Protein AF-A0A723X3F8-F1 (afdb_monomer_lite)

Organism: Salmonella enterica (NCBI:txid28901)

Secondary structure (DSSP, 8-state):
-EEEEE-IIIIIHHHHHHHHHTT---EEEEEEEE-S-HHHHHHHHHHHHHHTSEE-

Radius of gyration: 9.91 Å; chains: 1; bounding box: 18×17×26 Å

Sequence (56 aa):
LVMAGISTTGVVLSSVAWASDADYDVRLVQDCCYDPDRDAHEALLRSGFGGRVQVV

Structure (mmCIF, N/CA/C/O backbone):
data_AF-A0A723X3F8-F1
#
_entry.id   AF-A0A723X3F8-F1
#
loop_
_atom_site.group_PDB
_atom_site.id
_atom_site.type_symbol
_atom_site.label_atom_id
_atom_site.label_alt_id
_atom_site.label_comp_id
_atom_site.label_asym_id
_atom_site.label_entity_id
_atom_site.label_seq_id
_atom_site.pdbx_PDB_ins_code
_atom_site.Cartn_x
_atom_site.Cartn_y
_atom_site.Cartn_z
_atom_site.occupancy
_atom_site.B_iso_or_equiv
_atom_site.auth_seq_id
_atom_site.auth_comp_id
_atom_site.auth_asym_id
_atom_site.auth_atom_id
_atom_site.pdbx_PDB_model_num
ATOM 1 N N . LEU A 1 1 ? -6.421 7.154 5.586 1.00 92.25 1 LEU A N 1
ATOM 2 C CA . LEU A 1 1 ? -5.675 7.836 4.510 1.00 92.25 1 LEU A CA 1
ATOM 3 C C . LEU A 1 1 ? -5.688 6.946 3.275 1.00 92.25 1 LEU A C 1
ATOM 5 O O . LEU A 1 1 ? -5.324 5.785 3.390 1.00 92.25 1 LEU A O 1
ATOM 9 N N . VAL A 1 2 ? -6.130 7.458 2.127 1.00 93.31 2 VAL A N 1
ATOM 10 C CA . VAL A 1 2 ? -6.039 6.732 0.850 1.00 93.31 2 VAL A CA 1
ATOM 11 C C . VAL A 1 2 ? -4.833 7.261 0.088 1.00 93.31 2 VAL A C 1
ATOM 13 O O . VAL A 1 2 ? -4.661 8.477 0.011 1.00 93.31 2 VAL A O 1
ATOM 16 N N . MET A 1 3 ? -4.003 6.369 -0.447 1.00 91.94 3 MET A N 1
ATOM 17 C CA . MET A 1 3 ? -2.795 6.736 -1.182 1.00 91.94 3 MET A CA 1
ATOM 18 C C . MET A 1 3 ? -2.705 6.041 -2.537 1.00 91.94 3 MET A C 1
ATOM 20 O O . MET A 1 3 ? -3.206 4.934 -2.733 1.00 91.94 3 MET A O 1
ATOM 24 N N . ALA A 1 4 ? -2.042 6.730 -3.458 1.00 92.25 4 ALA A N 1
ATOM 25 C CA . ALA A 1 4 ? -1.680 6.279 -4.791 1.00 92.25 4 ALA A CA 1
ATOM 26 C C . ALA A 1 4 ? -0.450 7.078 -5.239 1.00 92.25 4 ALA A C 1
ATOM 28 O O . ALA A 1 4 ? -0.249 8.207 -4.777 1.00 92.25 4 ALA A O 1
ATOM 29 N N . GLY A 1 5 ? 0.379 6.526 -6.123 1.00 90.25 5 GLY A N 1
ATOM 30 C CA . GLY A 1 5 ? 1.572 7.242 -6.560 1.00 90.25 5 GLY A CA 1
ATOM 31 C C . GLY A 1 5 ? 2.538 6.442 -7.421 1.00 90.25 5 GLY A C 1
ATOM 32 O O . GLY A 1 5 ? 2.352 5.268 -7.719 1.00 90.25 5 GLY A O 1
ATOM 33 N N . ILE A 1 6 ? 3.607 7.112 -7.830 1.00 88.00 6 ILE A N 1
ATOM 34 C CA . ILE A 1 6 ? 4.625 6.566 -8.727 1.00 88.00 6 ILE A CA 1
ATOM 35 C C . ILE A 1 6 ? 5.866 6.229 -7.894 1.00 88.00 6 ILE A C 1
ATOM 37 O O . ILE A 1 6 ? 6.232 6.981 -6.993 1.00 88.00 6 ILE A O 1
ATOM 41 N N . SER A 1 7 ? 6.516 5.114 -8.224 1.00 88.75 7 SER A N 1
ATOM 42 C CA . SER A 1 7 ? 7.545 4.437 -7.431 1.00 88.75 7 SER A CA 1
ATOM 43 C C . SER A 1 7 ? 6.972 3.843 -6.140 1.00 88.75 7 SER A C 1
ATOM 45 O O . SER A 1 7 ? 7.069 4.413 -5.051 1.00 88.75 7 SER A O 1
ATOM 47 N N . THR A 1 8 ? 6.365 2.662 -6.285 1.00 86.25 8 THR A N 1
ATOM 48 C CA . THR A 1 8 ? 5.776 1.876 -5.188 1.00 86.25 8 THR A CA 1
ATOM 49 C C . THR A 1 8 ? 6.826 1.475 -4.152 1.00 86.25 8 THR A C 1
ATOM 51 O O . THR A 1 8 ? 6.576 1.551 -2.953 1.00 86.25 8 THR A O 1
ATOM 54 N N . THR A 1 9 ? 8.019 1.108 -4.619 1.00 88.19 9 THR A N 1
ATOM 55 C CA . THR A 1 9 ? 9.201 0.771 -3.811 1.00 88.19 9 THR A CA 1
ATOM 56 C C . THR A 1 9 ? 9.886 1.997 -3.203 1.00 88.19 9 THR A C 1
ATOM 58 O O . THR A 1 9 ? 10.650 1.860 -2.252 1.00 88.19 9 THR A O 1
ATOM 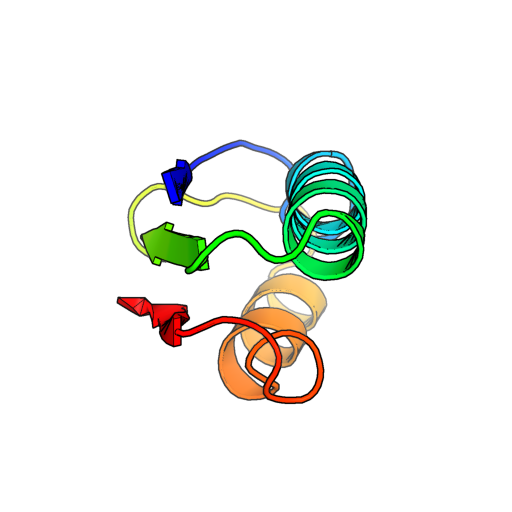61 N N . GLY A 1 10 ? 9.625 3.191 -3.739 1.00 90.00 10 GLY A N 1
ATOM 62 C CA . GLY A 1 10 ? 10.259 4.437 -3.324 1.00 90.00 10 GLY A CA 1
ATOM 63 C C . GLY A 1 10 ? 9.332 5.309 -2.486 1.00 90.00 10 GLY A C 1
ATOM 64 O O . GLY A 1 10 ? 9.118 5.062 -1.300 1.00 90.00 10 GLY A O 1
ATOM 65 N N . VAL A 1 11 ? 8.806 6.370 -3.103 1.00 89.69 11 VAL A N 1
ATOM 66 C CA . VAL A 1 11 ? 8.061 7.433 -2.403 1.00 89.69 11 VAL A CA 1
ATOM 67 C C . VAL A 1 11 ? 6.769 6.910 -1.777 1.00 89.69 11 VAL A C 1
ATOM 69 O O . VAL A 1 11 ? 6.386 7.348 -0.693 1.00 89.69 11 VAL A O 1
ATOM 72 N N . VAL A 1 12 ? 6.102 5.958 -2.429 1.00 91.88 12 VAL A N 1
ATOM 73 C CA . VAL A 1 12 ? 4.890 5.345 -1.874 1.00 91.88 12 VAL A CA 1
ATOM 74 C C . VAL A 1 12 ? 5.236 4.555 -0.614 1.00 91.88 12 VAL A C 1
ATOM 76 O O . VAL A 1 12 ? 4.590 4.757 0.409 1.00 91.88 12 VAL A O 1
ATOM 79 N N . LEU A 1 13 ? 6.287 3.727 -0.647 1.00 91.44 13 LEU A N 1
ATOM 80 C CA . LEU A 1 13 ? 6.751 2.963 0.513 1.00 91.44 13 LEU A CA 1
ATOM 81 C C . LEU A 1 13 ? 7.129 3.873 1.688 1.00 91.44 13 LEU A C 1
ATOM 83 O O . LEU A 1 13 ? 6.706 3.616 2.814 1.00 91.44 13 LEU A O 1
ATOM 87 N N . SER A 1 14 ? 7.891 4.944 1.450 1.00 92.94 14 SER A N 1
ATOM 88 C CA . SER A 1 14 ? 8.303 5.855 2.527 1.00 92.94 14 SER A CA 1
ATOM 89 C C . SER A 1 14 ? 7.124 6.626 3.128 1.00 92.94 14 SER A C 1
ATOM 91 O O . SER A 1 14 ? 7.042 6.773 4.348 1.00 92.94 14 SER A O 1
ATOM 93 N N . SER A 1 15 ? 6.175 7.056 2.292 1.00 93.75 15 SER A N 1
ATOM 94 C CA . SER A 1 15 ? 4.957 7.743 2.741 1.00 93.75 15 SER A CA 1
ATOM 95 C C . SER A 1 15 ? 4.035 6.803 3.520 1.00 93.75 15 SER A C 1
ATOM 97 O O . SER A 1 15 ? 3.475 7.193 4.543 1.00 93.75 15 SER A O 1
ATOM 99 N N . VAL A 1 16 ? 3.913 5.549 3.071 1.00 92.44 16 VAL A N 1
ATOM 100 C CA . VAL A 1 16 ? 3.201 4.472 3.774 1.00 92.44 16 VAL A CA 1
ATOM 101 C C . VAL A 1 16 ? 3.820 4.207 5.136 1.00 92.44 16 VAL A C 1
ATOM 103 O O . VAL A 1 16 ? 3.087 4.150 6.119 1.00 92.44 16 VAL A O 1
ATOM 106 N N . ALA A 1 17 ? 5.144 4.066 5.206 1.00 91.88 17 ALA A N 1
ATOM 107 C CA . ALA A 1 17 ? 5.838 3.806 6.461 1.00 91.88 17 ALA A CA 1
ATOM 108 C C . ALA A 1 17 ? 5.585 4.934 7.466 1.00 91.88 17 ALA A C 1
ATOM 110 O O . ALA A 1 17 ? 5.142 4.670 8.578 1.00 91.88 17 ALA A O 1
ATOM 111 N N . TRP A 1 18 ? 5.750 6.188 7.037 1.00 95.00 18 TRP A N 1
ATOM 112 C CA . TRP A 1 18 ? 5.473 7.340 7.890 1.00 95.00 18 TRP A CA 1
ATOM 113 C C . TRP A 1 18 ? 4.009 7.399 8.350 1.00 95.00 18 TRP A C 1
ATOM 115 O O . TRP A 1 18 ? 3.742 7.629 9.526 1.00 95.00 18 TRP A O 1
ATOM 125 N N . ALA A 1 19 ? 3.050 7.168 7.447 1.00 94.31 19 ALA A N 1
ATOM 126 C CA . ALA A 1 19 ? 1.630 7.190 7.795 1.00 94.31 19 ALA A CA 1
ATOM 127 C C . ALA A 1 19 ? 1.249 6.041 8.743 1.00 94.31 19 ALA A C 1
ATOM 129 O O . ALA A 1 19 ? 0.440 6.235 9.647 1.00 94.31 19 ALA A O 1
ATOM 130 N N . SER A 1 20 ? 1.855 4.866 8.567 1.00 91.81 20 SER A N 1
ATOM 131 C CA . SER A 1 20 ? 1.688 3.737 9.480 1.00 91.81 20 SER A CA 1
ATOM 132 C C . SER A 1 20 ? 2.266 4.036 10.862 1.00 91.81 20 SER A C 1
ATOM 134 O O . SER A 1 20 ? 1.627 3.701 11.852 1.00 91.81 20 SER A O 1
ATOM 136 N N . ASP A 1 21 ? 3.447 4.654 10.940 1.00 93.38 21 ASP A N 1
ATOM 137 C CA . ASP A 1 21 ? 4.087 5.013 12.213 1.00 93.38 21 ASP A CA 1
ATOM 138 C C . ASP A 1 21 ? 3.321 6.130 12.949 1.00 93.38 21 ASP A C 1
ATOM 140 O O . ASP A 1 21 ? 3.432 6.268 14.164 1.00 93.38 21 ASP A O 1
ATOM 144 N N . ALA A 1 22 ? 2.529 6.922 12.220 1.00 95.69 22 ALA A N 1
ATOM 145 C CA . ALA A 1 22 ? 1.641 7.950 12.758 1.00 95.69 22 ALA A CA 1
ATOM 146 C C . ALA A 1 22 ? 0.207 7.446 13.046 1.00 95.69 22 ALA A C 1
ATOM 148 O O . ALA A 1 22 ? -0.698 8.265 13.210 1.00 95.69 22 ALA A O 1
ATOM 149 N N . ASP A 1 23 ? -0.007 6.125 13.093 1.00 93.62 23 ASP A N 1
ATOM 150 C CA . ASP A 1 23 ? -1.288 5.466 13.405 1.00 93.62 23 ASP A CA 1
ATOM 151 C C . ASP A 1 23 ? -2.455 5.800 12.446 1.00 93.62 23 ASP A C 1
ATOM 153 O O . ASP A 1 23 ? -3.633 5.725 12.813 1.00 93.62 23 ASP A O 1
ATOM 157 N N . TYR A 1 24 ? -2.175 6.148 11.185 1.00 94.38 24 TYR A N 1
ATOM 158 C CA . TYR A 1 24 ? -3.238 6.284 10.185 1.00 94.38 24 TYR A CA 1
ATOM 159 C C . TYR A 1 24 ? -3.743 4.913 9.708 1.00 94.38 24 TYR A C 1
ATOM 161 O O . TYR A 1 24 ? -2.957 4.027 9.388 1.00 94.38 24 TYR A O 1
ATOM 169 N N . ASP A 1 25 ? -5.062 4.773 9.519 1.00 92.56 25 ASP A N 1
ATOM 170 C CA . ASP A 1 25 ? -5.639 3.675 8.721 1.00 92.56 25 ASP A CA 1
ATOM 171 C C . ASP A 1 25 ? -5.308 3.905 7.237 1.00 92.56 25 ASP A C 1
ATOM 173 O O . ASP A 1 25 ? -5.953 4.725 6.570 1.00 92.56 25 ASP A O 1
ATOM 177 N N . VAL A 1 26 ? -4.251 3.268 6.729 1.00 93.69 26 VAL A N 1
ATOM 178 C CA . VAL A 1 26 ? -3.758 3.460 5.358 1.00 93.69 26 VAL A CA 1
ATOM 179 C C . VAL A 1 26 ? -4.393 2.450 4.404 1.00 93.69 26 VAL A C 1
ATOM 181 O O . VAL A 1 26 ? -4.307 1.238 4.605 1.00 93.69 26 VAL A O 1
ATOM 184 N N . ARG A 1 27 ? -4.953 2.959 3.301 1.00 94.62 27 ARG A N 1
ATOM 185 C CA . ARG A 1 27 ? -5.399 2.161 2.154 1.00 94.62 27 ARG A CA 1
ATOM 186 C C . ARG A 1 27 ? -4.638 2.567 0.903 1.00 94.62 27 ARG A C 1
ATOM 188 O O . ARG A 1 27 ? -4.625 3.749 0.557 1.00 94.62 27 ARG A O 1
ATOM 195 N N . LEU A 1 28 ? -4.010 1.609 0.233 1.00 92.88 28 LEU A N 1
ATOM 196 C CA . LEU A 1 28 ? -3.238 1.855 -0.983 1.00 92.88 28 LEU A CA 1
ATOM 197 C C . LEU A 1 28 ? -3.990 1.314 -2.195 1.00 92.88 28 LEU A C 1
ATOM 199 O O . LEU A 1 28 ? -4.271 0.121 -2.242 1.00 92.88 28 L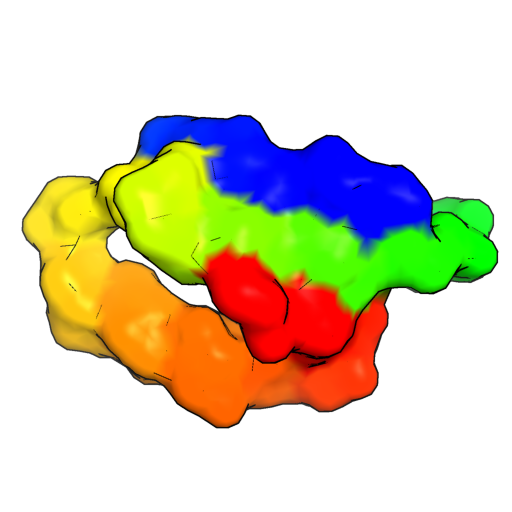EU A O 1
ATOM 203 N N . VAL A 1 29 ? -4.279 2.182 -3.165 1.00 93.62 29 VAL A N 1
ATOM 204 C CA . VAL A 1 29 ? -4.951 1.792 -4.410 1.00 93.62 29 VAL A CA 1
ATOM 205 C C . VAL A 1 29 ? -3.915 1.238 -5.377 1.00 93.62 29 VAL A C 1
ATOM 207 O O . VAL A 1 29 ? -3.114 2.007 -5.921 1.00 93.62 29 VAL A O 1
ATOM 210 N N . GLN A 1 30 ? -3.914 -0.078 -5.599 1.00 89.56 30 GLN A N 1
ATOM 211 C CA . GLN A 1 30 ? -2.872 -0.704 -6.421 1.00 89.56 30 GLN A CA 1
ATOM 212 C C . GLN A 1 30 ? -2.933 -0.227 -7.877 1.00 89.56 30 GLN A C 1
ATOM 214 O O . GLN A 1 30 ? -1.900 0.019 -8.493 1.00 89.56 30 GLN A O 1
ATOM 219 N N . ASP A 1 31 ? -4.144 -0.025 -8.404 1.00 89.69 31 ASP A N 1
ATOM 220 C CA . ASP A 1 31 ? -4.379 0.290 -9.818 1.00 89.69 31 ASP A CA 1
ATOM 221 C C . ASP A 1 31 ? -3.902 1.703 -10.191 1.00 89.69 31 ASP A C 1
ATOM 223 O O . ASP A 1 31 ? -3.790 2.055 -11.364 1.00 89.69 31 ASP A O 1
ATOM 227 N N . CYS A 1 32 ? -3.612 2.529 -9.184 1.00 88.62 32 CYS A N 1
ATOM 228 C CA . CYS A 1 32 ? -3.051 3.868 -9.335 1.00 88.62 32 CYS A CA 1
ATOM 229 C C . CYS A 1 32 ? -1.595 3.947 -8.848 1.00 88.62 32 CYS A C 1
ATOM 231 O O . CYS A 1 32 ? -1.076 5.049 -8.648 1.00 88.62 32 CYS A O 1
ATOM 233 N N . CYS A 1 33 ? -0.941 2.800 -8.641 1.00 89.81 33 CYS A N 1
ATOM 234 C CA . CYS A 1 33 ? 0.463 2.720 -8.272 1.00 89.81 33 CYS A CA 1
ATOM 235 C C . CYS A 1 33 ? 1.317 2.213 -9.436 1.00 89.81 33 CYS A C 1
ATOM 237 O O . CYS A 1 33 ? 0.964 1.256 -10.116 1.00 89.81 33 CYS A O 1
ATOM 239 N N . TYR A 1 34 ? 2.471 2.841 -9.651 1.00 90.62 34 TYR A N 1
ATOM 240 C CA . TYR A 1 34 ? 3.429 2.420 -10.676 1.00 90.62 34 TYR A CA 1
ATOM 241 C C . TYR A 1 34 ? 4.808 2.211 -10.065 1.00 90.62 34 TYR A C 1
ATOM 243 O O . TYR A 1 34 ? 5.200 2.932 -9.148 1.00 90.62 34 TYR A O 1
ATOM 251 N N . ASP A 1 35 ? 5.577 1.270 -10.597 1.00 91.00 35 ASP A N 1
ATOM 252 C CA . ASP A 1 35 ? 7.006 1.140 -10.333 1.00 91.00 35 ASP A CA 1
ATOM 253 C C . ASP A 1 35 ? 7.718 0.636 -11.597 1.00 91.00 35 ASP A C 1
ATOM 255 O O . ASP A 1 35 ? 7.146 -0.195 -12.307 1.00 91.00 35 ASP A O 1
ATOM 259 N N . PRO A 1 36 ? 8.935 1.118 -11.912 1.00 90.19 36 PRO A N 1
ATOM 260 C CA . PRO A 1 36 ? 9.748 0.530 -12.976 1.00 90.19 36 PRO A CA 1
ATOM 261 C C . PRO A 1 36 ? 10.103 -0.944 -12.727 1.00 90.19 36 PRO A C 1
ATOM 263 O O . PRO A 1 36 ? 10.236 -1.691 -13.696 1.00 90.19 36 PRO A O 1
ATOM 266 N N . ASP A 1 37 ? 10.242 -1.374 -11.468 1.00 91.38 37 ASP A N 1
ATOM 267 C CA . ASP A 1 37 ? 10.448 -2.781 -11.122 1.00 91.38 37 ASP A CA 1
ATOM 268 C C . ASP A 1 37 ? 9.106 -3.450 -10.789 1.00 91.38 37 ASP A C 1
ATOM 270 O O . ASP A 1 37 ? 8.551 -3.319 -9.692 1.00 91.38 37 ASP A O 1
ATOM 274 N N . ARG A 1 38 ? 8.570 -4.177 -11.774 1.00 88.94 38 ARG A N 1
ATOM 275 C CA . ARG A 1 38 ? 7.263 -4.838 -11.678 1.00 88.94 38 ARG A CA 1
ATOM 276 C C . ARG A 1 38 ? 7.258 -5.982 -10.661 1.00 88.94 38 ARG A C 1
ATOM 278 O O . ARG A 1 38 ? 6.244 -6.183 -9.992 1.00 88.94 38 ARG A O 1
ATOM 285 N N . ASP A 1 39 ? 8.370 -6.699 -10.517 1.00 92.25 39 ASP A N 1
ATOM 286 C CA . ASP A 1 39 ? 8.465 -7.829 -9.590 1.00 92.25 39 ASP A CA 1
ATOM 287 C C . ASP A 1 39 ? 8.489 -7.326 -8.144 1.00 92.25 39 ASP A C 1
ATOM 289 O O . ASP A 1 39 ? 7.757 -7.838 -7.288 1.00 92.25 39 ASP A O 1
ATOM 293 N N . ALA A 1 40 ? 9.259 -6.265 -7.884 1.00 90.12 40 ALA A N 1
ATOM 294 C CA . ALA A 1 40 ? 9.296 -5.613 -6.580 1.00 90.12 40 ALA A CA 1
ATOM 295 C C . ALA A 1 40 ? 7.950 -4.963 -6.218 1.00 90.12 40 ALA A C 1
ATOM 297 O O . ALA A 1 40 ? 7.484 -5.101 -5.084 1.00 90.12 40 ALA A O 1
ATOM 298 N N . HIS A 1 41 ? 7.296 -4.304 -7.180 1.00 90.62 41 HIS A N 1
ATOM 299 C CA . HIS A 1 41 ? 5.961 -3.727 -7.008 1.00 90.62 41 HIS A CA 1
ATOM 300 C C . HIS A 1 41 ? 4.933 -4.772 -6.575 1.00 90.62 41 HIS A C 1
ATOM 302 O O . HIS A 1 41 ? 4.282 -4.610 -5.541 1.00 90.62 41 HIS A O 1
ATOM 308 N N . GLU A 1 42 ? 4.811 -5.873 -7.321 1.00 91.50 42 GLU A N 1
ATOM 309 C CA . GLU A 1 42 ? 3.838 -6.908 -6.981 1.00 91.50 42 GLU A CA 1
ATOM 310 C C . GLU A 1 42 ? 4.179 -7.611 -5.656 1.00 91.50 42 GLU A C 1
ATOM 312 O O . G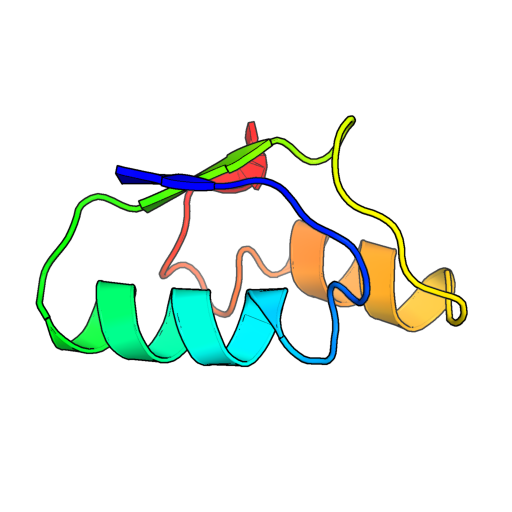LU A 1 42 ? 3.276 -7.958 -4.892 1.00 91.50 42 GLU A O 1
ATOM 317 N N . ALA A 1 43 ? 5.464 -7.827 -5.353 1.00 91.56 43 ALA A N 1
ATOM 318 C CA . ALA A 1 43 ? 5.887 -8.403 -4.077 1.00 91.56 43 ALA A CA 1
ATOM 319 C C . ALA A 1 43 ? 5.498 -7.512 -2.884 1.00 91.56 43 ALA A C 1
ATOM 321 O O . ALA A 1 43 ? 4.955 -8.010 -1.894 1.00 91.56 43 ALA A O 1
ATOM 322 N N . LEU A 1 44 ? 5.714 -6.197 -2.992 1.00 90.25 44 LEU A N 1
ATOM 323 C CA . LEU A 1 44 ? 5.331 -5.224 -1.965 1.00 90.25 44 LEU A CA 1
ATOM 324 C C . LEU A 1 44 ? 3.821 -5.187 -1.748 1.00 90.25 44 LEU A C 1
ATOM 326 O O . LEU A 1 44 ? 3.376 -5.302 -0.603 1.00 90.25 44 LEU A O 1
ATOM 330 N N . LEU A 1 45 ? 3.042 -5.100 -2.828 1.00 90.62 45 LEU A N 1
ATOM 331 C CA . LEU A 1 45 ? 1.581 -5.101 -2.751 1.00 90.62 45 LEU A CA 1
ATOM 332 C C . LEU A 1 45 ? 1.049 -6.394 -2.125 1.00 90.62 45 LEU A C 1
ATOM 334 O O . LEU A 1 45 ? 0.241 -6.336 -1.201 1.00 90.62 45 LEU A O 1
ATOM 338 N N . ARG A 1 46 ? 1.560 -7.562 -2.541 1.00 90.44 46 ARG A N 1
ATOM 339 C CA . ARG A 1 46 ? 1.172 -8.856 -1.950 1.00 90.44 46 ARG A CA 1
ATOM 340 C C . ARG A 1 46 ? 1.513 -8.957 -0.467 1.00 90.44 46 ARG A C 1
ATOM 342 O O . ARG A 1 46 ? 0.764 -9.568 0.287 1.00 90.44 46 ARG A O 1
ATOM 349 N N . SER A 1 47 ? 2.630 -8.369 -0.042 1.00 87.94 47 SER A N 1
ATOM 350 C CA . SER A 1 47 ? 3.026 -8.360 1.370 1.00 87.94 47 SER A CA 1
ATOM 351 C C . SER A 1 47 ? 2.171 -7.429 2.242 1.00 87.94 47 SER A C 1
ATOM 353 O O . SER A 1 47 ? 2.286 -7.472 3.469 1.00 87.94 47 SER A O 1
ATOM 355 N N . GLY A 1 48 ? 1.360 -6.549 1.636 1.00 85.69 48 GLY A N 1
ATOM 356 C CA . GLY A 1 48 ? 0.603 -5.519 2.352 1.00 85.69 48 GLY A CA 1
ATOM 357 C C . GLY A 1 48 ? 1.501 -4.606 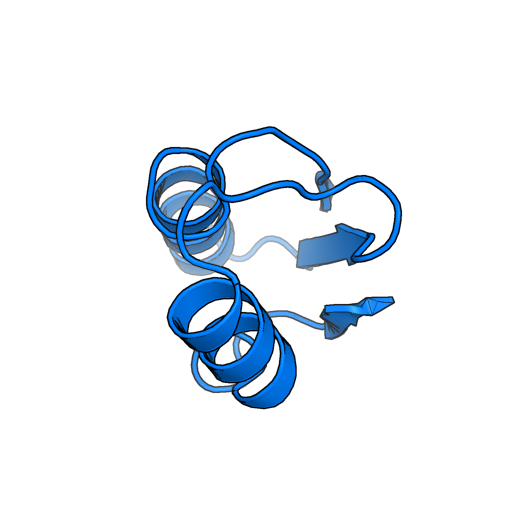3.189 1.00 85.69 48 GLY A C 1
ATOM 358 O O . GLY A 1 48 ? 1.114 -4.194 4.282 1.00 85.69 48 GLY A O 1
ATOM 359 N N . PHE A 1 49 ? 2.736 -4.369 2.729 1.00 84.62 49 PHE A N 1
ATOM 360 C CA . PHE A 1 49 ? 3.762 -3.628 3.472 1.00 84.62 49 PHE A CA 1
ATOM 361 C C . PHE A 1 49 ? 4.019 -4.211 4.875 1.00 84.62 49 PHE A C 1
ATOM 363 O O . PHE A 1 49 ? 4.143 -3.487 5.863 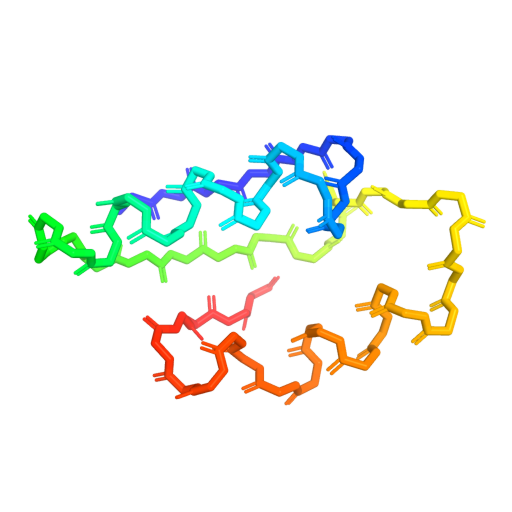1.00 84.62 49 PHE A O 1
ATOM 370 N N . GLY A 1 50 ? 4.061 -5.546 4.972 1.00 83.81 50 GLY A N 1
ATOM 371 C CA . GLY A 1 50 ? 4.196 -6.260 6.245 1.00 83.81 50 GLY A CA 1
ATOM 372 C C . GLY A 1 50 ? 2.904 -6.288 7.067 1.00 83.81 50 GLY A C 1
ATOM 373 O O . GLY A 1 50 ? 2.966 -6.282 8.293 1.00 83.81 50 GLY A O 1
ATOM 374 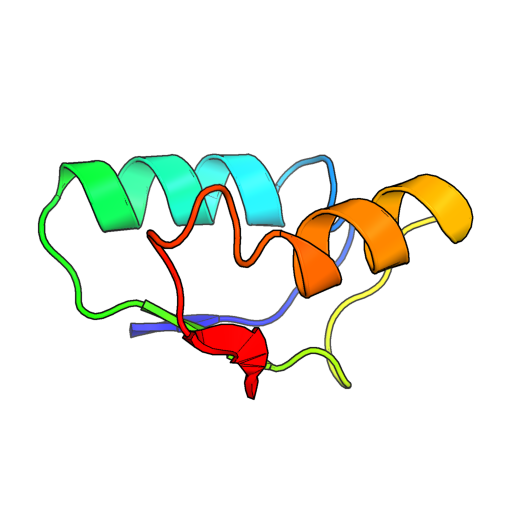N N . GLY A 1 51 ? 1.745 -6.273 6.400 1.00 84.19 51 GLY A N 1
ATOM 375 C CA . GLY A 1 51 ? 0.416 -6.270 7.027 1.00 84.19 51 GLY A CA 1
ATOM 376 C C . GLY A 1 51 ? -0.015 -4.929 7.630 1.00 84.19 51 GLY A C 1
ATOM 377 O O . GLY A 1 51 ? -1.035 -4.872 8.310 1.00 84.19 51 GLY A O 1
ATOM 378 N N . ARG A 1 52 ? 0.750 -3.856 7.397 1.00 84.75 52 ARG A N 1
ATOM 379 C CA . ARG A 1 52 ? 0.481 -2.513 7.940 1.00 84.75 52 ARG A CA 1
ATOM 380 C C . ARG A 1 52 ? -0.540 -1.725 7.122 1.00 84.75 52 ARG A C 1
ATOM 382 O O . ARG A 1 52 ? -1.074 -0.733 7.604 1.00 84.75 52 ARG A O 1
ATOM 389 N N . VAL A 1 53 ? -0.780 -2.139 5.879 1.00 90.56 53 VAL A N 1
ATOM 390 C CA . VAL A 1 53 ? -1.618 -1.414 4.921 1.00 90.56 53 VAL A CA 1
ATOM 391 C C . VAL A 1 53 ? -2.615 -2.352 4.275 1.00 90.56 53 VAL A C 1
ATOM 393 O O . VAL A 1 53 ? -2.272 -3.466 3.875 1.00 90.56 53 VAL A O 1
ATOM 396 N N . GLN A 1 54 ? -3.838 -1.860 4.092 1.00 92.50 54 GLN A N 1
ATOM 397 C CA . GLN A 1 54 ? -4.820 -2.532 3.260 1.00 92.50 54 GLN A CA 1
ATOM 398 C C . GLN A 1 54 ? -4.624 -2.122 1.796 1.00 92.50 54 GLN A C 1
ATOM 400 O O . GLN A 1 54 ? -4.795 -0.957 1.434 1.00 92.50 54 GLN A O 1
ATOM 405 N N . VAL A 1 55 ? -4.273 -3.085 0.950 1.00 91.50 55 VAL A N 1
ATOM 406 C CA . VAL A 1 55 ? -4.235 -2.883 -0.502 1.00 91.50 55 VAL A CA 1
ATOM 407 C C . VAL A 1 55 ? -5.650 -3.056 -1.051 1.00 91.50 55 VAL A C 1
ATOM 409 O O . VAL A 1 55 ? -6.325 -4.032 -0.712 1.00 91.50 55 VAL A O 1
ATOM 412 N N . VAL A 1 56 ? -6.102 -2.074 -1.833 1.00 90.31 56 VAL A N 1
ATOM 413 C CA . VAL A 1 56 ? -7.437 -2.004 -2.445 1.00 90.31 56 VAL A CA 1
ATOM 414 C C . VAL A 1 56 ? -7.363 -1.824 -3.952 1.00 90.31 56 VAL A C 1
ATOM 416 O O . VAL A 1 56 ? -6.352 -1.266 -4.449 1.00 90.31 56 VAL A O 1
#

Foldseek 3Di:
DEDADEACVPPVLVVLVVCLVVVDQYEYELVRYYYPDPVVSVVCLVCCVVVSHHYD

pLDDT: mean 90.78, std 2.72, range [83.81, 95.69]

InterPro domains:
  IPR000868 Isochorismatase-like domain [PF00857] (1-48)
  IPR036380 Isochorismatase-like superfamily [G3DSA:3.40.50.850] (1-56)
  IPR036380 Isochorismatase-like superfamily [SSF52499] (1-55)